Protein AF-A0A9X6MGG6-F1 (afdb_monomer)

Structure (mmCIF, N/CA/C/O backbone):
data_AF-A0A9X6MGG6-F1
#
_entry.id   AF-A0A9X6MGG6-F1
#
loop_
_atom_site.group_PDB
_atom_site.id
_atom_site.type_symbol
_atom_site.label_atom_id
_atom_site.label_alt_id
_atom_site.label_comp_id
_atom_site.label_asym_id
_atom_site.label_entity_id
_atom_site.label_seq_id
_atom_site.pdbx_PDB_ins_code
_atom_site.Cartn_x
_atom_site.Cartn_y
_atom_site.Cartn_z
_atom_site.occupancy
_atom_site.B_iso_or_equiv
_atom_site.auth_seq_id
_atom_site.auth_comp_id
_atom_site.auth_asym_id
_atom_site.auth_atom_id
_atom_site.pdbx_PDB_model_num
ATOM 1 N N . MET A 1 1 ? 15.568 7.474 -9.535 1.00 49.31 1 MET A N 1
ATOM 2 C CA . MET A 1 1 ? 15.154 6.281 -10.303 1.00 49.31 1 MET A CA 1
ATOM 3 C C . MET A 1 1 ? 13.940 5.569 -9.681 1.00 49.31 1 MET A C 1
ATOM 5 O O . MET A 1 1 ? 12.968 5.431 -10.399 1.00 49.31 1 MET A O 1
ATOM 9 N N . LEU A 1 2 ? 13.866 5.288 -8.364 1.00 49.56 2 LEU A N 1
ATOM 10 C CA . LEU A 1 2 ? 12.567 5.019 -7.679 1.00 49.56 2 LEU A CA 1
ATOM 11 C C . LEU A 1 2 ? 11.683 6.278 -7.535 1.00 49.56 2 LEU A C 1
ATOM 13 O O . LEU A 1 2 ? 10.460 6.211 -7.596 1.00 49.56 2 LEU A O 1
ATOM 17 N N . TYR A 1 3 ? 12.310 7.452 -7.411 1.00 46.62 3 TYR A N 1
ATOM 18 C CA . TYR A 1 3 ? 11.621 8.748 -7.338 1.00 46.62 3 TYR A CA 1
ATOM 19 C C . TYR A 1 3 ? 10.712 9.040 -8.548 1.00 46.62 3 TYR A C 1
ATOM 21 O O . TYR A 1 3 ? 9.703 9.717 -8.393 1.00 46.62 3 TYR A O 1
ATOM 29 N N . THR A 1 4 ? 11.035 8.519 -9.738 1.00 53.88 4 THR A N 1
ATOM 30 C CA . THR A 1 4 ? 10.242 8.721 -10.966 1.00 53.88 4 THR A CA 1
ATOM 31 C C . THR A 1 4 ? 8.971 7.864 -10.980 1.00 53.88 4 THR A C 1
ATOM 33 O O . THR A 1 4 ? 7.952 8.272 -11.527 1.00 53.88 4 THR A O 1
ATOM 36 N N . LEU A 1 5 ? 9.017 6.695 -10.332 1.00 58.50 5 LEU A N 1
ATOM 37 C CA . LEU A 1 5 ? 7.871 5.805 -10.136 1.00 58.50 5 LEU A CA 1
ATOM 38 C C . LEU A 1 5 ? 6.880 6.402 -9.139 1.00 58.50 5 LEU A C 1
ATOM 40 O O . LEU A 1 5 ? 5.688 6.515 -9.420 1.00 58.50 5 LEU A O 1
ATOM 44 N N . TYR A 1 6 ? 7.391 6.869 -8.003 1.00 57.44 6 TYR A N 1
ATOM 45 C CA . TYR A 1 6 ? 6.564 7.462 -6.959 1.00 57.44 6 TYR A CA 1
ATOM 46 C C . TYR A 1 6 ? 6.076 8.879 -7.283 1.00 57.44 6 TYR A C 1
ATOM 48 O O . TYR A 1 6 ? 5.046 9.292 -6.750 1.00 57.44 6 TYR A O 1
ATOM 56 N N . SER A 1 7 ? 6.740 9.619 -8.182 1.00 60.78 7 SER A N 1
ATOM 57 C CA . SER A 1 7 ? 6.311 10.969 -8.580 1.00 60.78 7 SER A CA 1
ATOM 58 C C . SER A 1 7 ? 5.043 10.980 -9.437 1.00 60.78 7 SER A C 1
ATOM 60 O O . SER A 1 7 ? 4.301 11.962 -9.394 1.00 60.78 7 SER A O 1
ATOM 62 N N . LYS A 1 8 ? 4.742 9.890 -10.160 1.00 66.94 8 LYS A N 1
ATOM 63 C CA . LYS A 1 8 ? 3.509 9.758 -10.959 1.00 66.94 8 LYS A CA 1
ATOM 64 C C . LYS A 1 8 ? 2.251 9.696 -10.088 1.00 66.94 8 LYS A C 1
ATOM 66 O O . LYS A 1 8 ? 1.209 10.192 -10.502 1.00 66.94 8 LYS A O 1
ATOM 71 N N . VAL A 1 9 ? 2.368 9.161 -8.870 1.00 71.12 9 VAL A N 1
ATOM 72 C CA . VAL A 1 9 ? 1.272 9.074 -7.879 1.00 71.12 9 VAL A CA 1
ATOM 73 C C . VAL A 1 9 ? 1.482 10.034 -6.693 1.00 71.12 9 VAL A C 1
ATOM 75 O O . VAL A 1 9 ? 0.602 10.202 -5.852 1.00 71.12 9 VAL A O 1
ATOM 78 N N . LYS A 1 10 ? 2.618 10.745 -6.668 1.00 80.44 10 LYS A N 1
ATOM 79 C CA . LYS A 1 10 ? 3.012 11.737 -5.653 1.00 80.44 10 LYS A CA 1
ATOM 80 C C . LYS A 1 10 ? 2.926 11.184 -4.224 1.00 80.44 10 LYS A C 1
ATOM 82 O O . LYS A 1 10 ? 2.233 11.750 -3.373 1.00 80.44 10 LYS A O 1
ATOM 87 N N . PHE A 1 11 ? 3.627 10.079 -3.965 1.00 83.69 11 PHE A N 1
ATOM 88 C CA . PHE A 1 11 ? 3.820 9.618 -2.588 1.00 8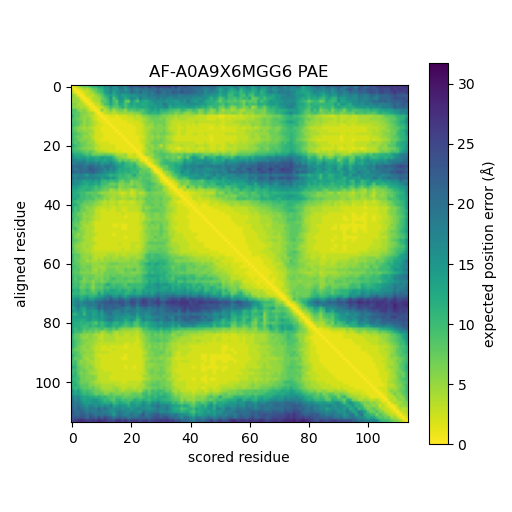3.69 11 PHE A CA 1
ATOM 89 C C . PHE A 1 11 ? 4.692 10.610 -1.807 1.00 83.69 11 PHE A C 1
ATOM 91 O O . PHE A 1 11 ? 5.724 11.062 -2.309 1.00 83.69 11 PHE A O 1
ATOM 98 N N . SER A 1 12 ? 4.285 10.950 -0.587 1.00 86.75 12 SER A N 1
ATOM 99 C CA . SER A 1 12 ? 5.108 11.716 0.347 1.00 86.75 12 SER A CA 1
ATOM 100 C C . SER A 1 12 ? 6.208 10.833 0.946 1.00 86.75 12 SER A C 1
ATOM 102 O O . SER A 1 12 ? 6.112 9.606 0.954 1.00 86.75 12 SER A O 1
ATOM 104 N N . ASN A 1 13 ? 7.255 11.448 1.501 1.00 82.38 13 ASN A N 1
ATOM 105 C CA . ASN A 1 13 ? 8.303 10.699 2.204 1.00 82.38 13 ASN A CA 1
ATOM 106 C C . ASN A 1 13 ? 7.748 9.898 3.392 1.00 82.38 13 ASN A C 1
ATOM 108 O O . ASN A 1 13 ? 8.241 8.812 3.680 1.00 82.38 13 ASN A O 1
ATOM 112 N N . GLU A 1 14 ? 6.716 10.418 4.060 1.00 85.69 14 GLU A N 1
ATOM 113 C CA . GLU A 1 14 ? 6.022 9.724 5.144 1.00 85.69 14 GLU A CA 1
ATOM 114 C C . GLU A 1 14 ? 5.284 8.484 4.624 1.00 85.69 14 GLU A C 1
ATOM 116 O O . GLU A 1 14 ? 5.455 7.397 5.168 1.00 85.69 14 GLU A O 1
ATOM 121 N N . GLU A 1 15 ? 4.542 8.615 3.521 1.00 88.38 15 GLU A N 1
ATOM 122 C CA . GLU A 1 15 ? 3.837 7.497 2.883 1.00 88.38 15 GLU A CA 1
ATOM 123 C C . GLU A 1 15 ? 4.811 6.399 2.433 1.00 88.38 15 GLU A C 1
ATOM 125 O O . GLU A 1 15 ? 4.575 5.219 2.686 1.00 88.38 15 GLU A O 1
ATOM 130 N N . LEU A 1 16 ? 5.947 6.778 1.838 1.00 85.94 16 LEU A N 1
ATOM 131 C CA . LEU A 1 16 ? 7.001 5.829 1.468 1.00 85.94 16 LEU A CA 1
ATOM 132 C C . LEU A 1 16 ? 7.616 5.145 2.690 1.00 85.94 16 LEU A C 1
ATOM 134 O O . LEU A 1 16 ? 7.904 3.951 2.643 1.00 85.94 16 LEU A O 1
ATOM 138 N N . ASN A 1 17 ? 7.793 5.875 3.793 1.00 84.00 17 ASN A N 1
ATOM 139 C CA . ASN A 1 17 ? 8.301 5.289 5.027 1.00 84.00 17 ASN A CA 1
ATOM 140 C C . ASN A 1 17 ? 7.309 4.273 5.614 1.00 84.00 17 ASN A C 1
ATOM 142 O O . ASN A 1 17 ? 7.731 3.206 6.055 1.00 84.00 17 ASN A O 1
ATOM 146 N N . ILE A 1 18 ? 6.001 4.551 5.563 1.00 87.31 18 ILE A N 1
ATOM 147 C CA . ILE A 1 18 ? 4.959 3.598 5.975 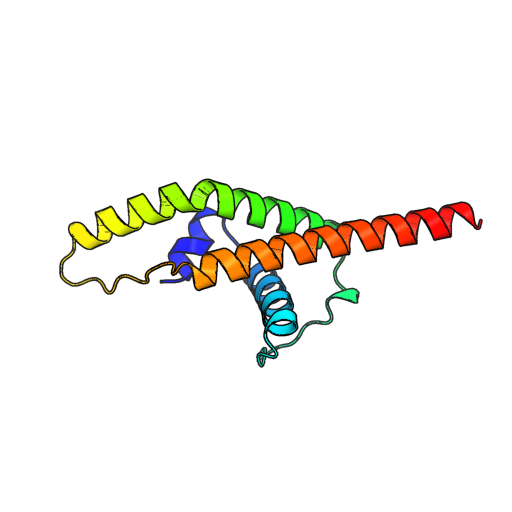1.00 87.31 18 ILE A CA 1
ATOM 148 C C . ILE A 1 18 ? 5.010 2.337 5.102 1.00 87.31 18 ILE A C 1
ATOM 150 O O . ILE A 1 18 ? 5.084 1.235 5.644 1.00 87.31 18 ILE A O 1
ATOM 154 N N . ILE A 1 19 ? 5.047 2.481 3.771 1.00 87.62 19 ILE A N 1
ATOM 155 C CA . ILE A 1 19 ? 5.136 1.343 2.837 1.00 87.62 19 ILE A CA 1
ATOM 156 C C . ILE A 1 19 ? 6.370 0.489 3.142 1.00 87.62 19 ILE A C 1
ATOM 158 O O . I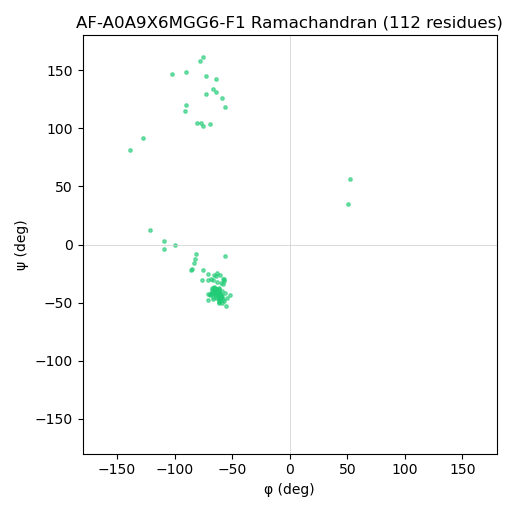LE A 1 19 ? 6.258 -0.727 3.279 1.00 87.62 19 ILE A O 1
ATOM 162 N N . HIS A 1 20 ? 7.540 1.111 3.303 1.00 83.94 20 HIS A N 1
ATOM 163 C CA . HIS A 1 20 ? 8.770 0.382 3.609 1.00 83.94 20 HIS A CA 1
ATOM 164 C C . HIS A 1 20 ? 8.719 -0.339 4.961 1.00 83.94 20 HIS A C 1
ATOM 166 O O . HIS A 1 20 ? 9.313 -1.406 5.090 1.00 83.94 20 HIS A O 1
ATOM 172 N N . ASN A 1 21 ? 8.008 0.200 5.954 1.00 84.62 21 ASN A N 1
ATOM 173 C CA . ASN A 1 21 ? 7.819 -0.468 7.241 1.00 84.62 21 ASN A CA 1
ATOM 174 C C . ASN A 1 21 ? 6.930 -1.710 7.129 1.00 84.62 21 ASN A C 1
ATOM 176 O O . ASN A 1 21 ? 7.282 -2.756 7.671 1.00 84.62 21 ASN A O 1
ATOM 180 N N . TYR A 1 22 ? 5.826 -1.631 6.381 1.00 85.56 22 TYR A N 1
ATOM 181 C CA . TYR A 1 22 ? 5.009 -2.811 6.084 1.00 85.56 22 TYR A CA 1
ATOM 182 C C . TYR A 1 22 ? 5.799 -3.861 5.298 1.00 85.56 22 TYR A C 1
ATOM 184 O O . TYR A 1 22 ? 5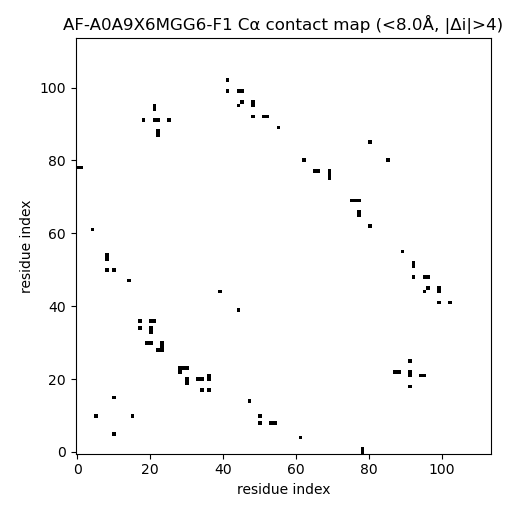.820 -5.030 5.684 1.00 85.56 22 TYR A O 1
ATOM 192 N N . MET A 1 23 ? 6.526 -3.433 4.260 1.00 81.44 23 MET A N 1
ATOM 193 C CA . MET A 1 23 ? 7.408 -4.315 3.497 1.00 81.44 23 MET A CA 1
ATOM 194 C C . MET A 1 23 ? 8.413 -4.997 4.420 1.00 81.44 23 MET A C 1
ATOM 196 O O . MET A 1 23 ? 8.478 -6.215 4.450 1.00 81.44 23 MET A O 1
ATOM 200 N N . ALA A 1 24 ? 9.156 -4.254 5.234 1.00 75.50 24 ALA A N 1
ATOM 201 C CA . ALA A 1 24 ? 10.168 -4.827 6.112 1.00 75.50 24 ALA A CA 1
ATOM 202 C C . ALA A 1 24 ? 9.613 -5.811 7.150 1.00 75.50 24 ALA A C 1
ATOM 204 O O . ALA A 1 24 ? 10.241 -6.848 7.375 1.00 75.50 24 ALA A O 1
ATOM 205 N N . ASN A 1 25 ? 8.425 -5.541 7.703 1.00 64.62 25 ASN A N 1
ATOM 206 C CA . ASN A 1 25 ? 7.716 -6.483 8.570 1.00 64.62 25 ASN A CA 1
ATOM 207 C C . ASN A 1 25 ? 7.388 -7.805 7.857 1.00 64.62 25 ASN A C 1
ATOM 209 O O . ASN A 1 25 ? 7.292 -8.835 8.516 1.00 64.62 25 ASN A O 1
ATOM 213 N N . SER A 1 26 ? 7.253 -7.800 6.526 1.00 58.75 26 SER A N 1
ATOM 214 C CA . SER A 1 26 ? 7.024 -9.015 5.733 1.00 58.75 26 SER A CA 1
ATOM 215 C C . SER A 1 26 ? 8.295 -9.779 5.330 1.00 58.75 26 SER A C 1
ATOM 217 O O . SER A 1 26 ? 8.207 -10.973 5.061 1.00 58.75 26 SER A O 1
ATOM 219 N N . ILE A 1 27 ? 9.469 -9.131 5.308 1.00 54.47 27 ILE A N 1
ATOM 220 C CA . ILE A 1 27 ? 10.737 -9.713 4.801 1.00 54.47 27 ILE A CA 1
ATOM 221 C C . ILE A 1 27 ? 11.875 -9.761 5.837 1.00 54.47 27 ILE A C 1
ATOM 223 O O . ILE A 1 27 ? 13.021 -10.006 5.469 1.00 54.47 27 ILE A O 1
ATOM 227 N N . HIS A 1 28 ? 11.598 -9.541 7.129 1.00 53.44 28 HIS A N 1
ATOM 228 C CA . HIS A 1 28 ? 12.623 -9.443 8.187 1.00 53.44 28 HIS A CA 1
ATOM 229 C C . HIS A 1 28 ? 13.764 -8.461 7.836 1.00 53.44 28 HIS A C 1
ATOM 231 O O . HIS A 1 28 ? 14.929 -8.684 8.165 1.00 53.44 28 HIS A O 1
ATOM 237 N N . SER A 1 29 ? 13.439 -7.370 7.138 1.00 49.12 29 SER A N 1
ATOM 238 C CA . SER A 1 29 ? 14.419 -6.378 6.678 1.00 49.12 29 SER A CA 1
ATOM 239 C C . SER A 1 29 ? 14.621 -5.269 7.715 1.00 49.12 29 SER A C 1
ATOM 241 O O . SER A 1 29 ? 13.699 -4.900 8.440 1.00 49.12 29 SER A O 1
ATOM 243 N N . THR A 1 30 ? 15.827 -4.703 7.798 1.00 55.06 30 THR A N 1
ATOM 244 C CA . THR A 1 30 ? 16.131 -3.596 8.716 1.00 55.06 30 THR A CA 1
ATOM 245 C C . THR A 1 30 ? 15.659 -2.262 8.132 1.00 55.06 30 THR A C 1
ATOM 247 O O . THR A 1 30 ? 16.298 -1.679 7.253 1.00 55.06 30 THR A O 1
ATOM 250 N N . VAL A 1 31 ? 14.551 -1.728 8.652 1.00 60.00 31 VAL A N 1
ATOM 251 C CA . VAL A 1 31 ? 14.157 -0.333 8.401 1.00 60.00 31 VAL A CA 1
ATOM 252 C C . VAL A 1 31 ? 15.090 0.583 9.187 1.00 60.00 31 VAL A C 1
ATOM 254 O O . VAL A 1 31 ? 15.256 0.411 10.390 1.00 60.00 31 VAL A O 1
ATOM 257 N N . ARG A 1 32 ? 15.678 1.596 8.539 1.00 53.03 32 ARG A N 1
ATOM 258 C CA . ARG A 1 32 ? 16.541 2.577 9.231 1.00 53.03 32 ARG A CA 1
ATOM 259 C C . ARG A 1 32 ? 15.796 3.415 10.281 1.00 53.03 32 ARG A C 1
ATOM 261 O O . ARG A 1 32 ? 16.420 3.863 11.232 1.00 53.03 32 ARG A O 1
ATOM 268 N N . HIS A 1 33 ? 14.489 3.614 10.106 1.00 62.88 33 HIS A N 1
ATOM 269 C CA . HIS A 1 33 ? 13.608 4.337 11.029 1.00 62.88 33 HIS A CA 1
ATOM 270 C C . HIS A 1 33 ? 12.268 3.596 11.148 1.00 62.88 33 HIS A C 1
ATOM 272 O O . HIS A 1 33 ? 11.317 3.933 10.431 1.00 62.88 33 HIS A O 1
ATOM 278 N N . PRO A 1 34 ? 12.200 2.544 11.980 1.00 68.31 34 PRO A N 1
ATOM 279 C CA . PRO A 1 34 ? 10.968 1.804 12.161 1.00 68.31 34 PRO A CA 1
ATOM 280 C C . PRO A 1 34 ? 9.903 2.711 12.786 1.00 68.31 34 PRO A C 1
ATOM 282 O O . PRO A 1 34 ? 10.171 3.403 13.768 1.00 68.31 34 PRO A O 1
ATOM 285 N N . ILE A 1 35 ? 8.704 2.729 12.209 1.00 73.81 35 ILE A N 1
ATOM 286 C CA . ILE A 1 35 ? 7.547 3.422 12.785 1.00 73.81 35 ILE A CA 1
ATOM 287 C C . ILE A 1 35 ? 6.623 2.395 13.433 1.00 7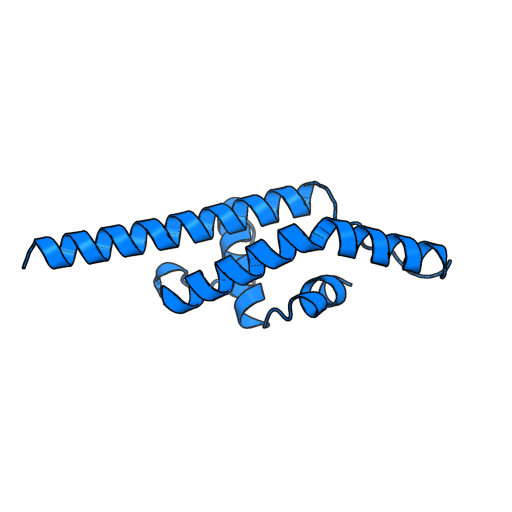3.81 35 ILE A C 1
ATOM 289 O O . ILE A 1 35 ? 6.478 1.276 12.938 1.00 73.81 35 ILE A O 1
ATOM 293 N N . ASN A 1 36 ? 5.958 2.776 14.522 1.00 79.31 36 ASN A N 1
ATOM 294 C CA . ASN A 1 36 ? 4.944 1.916 15.116 1.00 79.31 36 ASN A CA 1
ATOM 295 C C . ASN A 1 36 ? 3.665 1.965 14.263 1.00 79.31 36 ASN A C 1
ATOM 297 O O . ASN A 1 36 ? 2.886 2.917 14.357 1.00 79.31 36 ASN A O 1
ATOM 301 N N . LEU A 1 37 ? 3.441 0.935 13.443 1.00 81.56 37 LEU A N 1
ATOM 302 C CA . LEU A 1 37 ? 2.280 0.846 12.553 1.00 81.56 37 LEU A CA 1
ATOM 303 C C . LEU A 1 37 ? 0.940 0.939 13.300 1.00 81.56 37 LEU A C 1
ATOM 305 O O . LEU A 1 37 ? -0.007 1.513 12.765 1.00 81.56 37 LEU A O 1
ATOM 309 N N . GLU A 1 38 ? 0.858 0.469 14.547 1.00 80.00 38 GLU A N 1
ATOM 310 C CA . GLU A 1 38 ? -0.370 0.517 15.357 1.00 80.00 38 GLU A CA 1
ATOM 311 C C . GLU A 1 38 ? -0.793 1.954 15.695 1.00 80.00 38 GLU A C 1
ATOM 313 O O . GLU A 1 38 ? -1.978 2.233 15.862 1.00 80.00 38 GLU A O 1
ATOM 318 N N . THR A 1 39 ? 0.163 2.889 15.734 1.00 83.69 39 THR A N 1
ATOM 319 C CA . THR A 1 39 ? -0.096 4.304 16.061 1.00 83.69 39 THR A CA 1
ATOM 320 C C . THR A 1 39 ? -0.588 5.134 14.878 1.00 83.69 39 THR A C 1
ATOM 322 O O . THR A 1 39 ? -1.064 6.252 15.072 1.00 83.69 39 THR A O 1
ATOM 325 N N . LEU A 1 40 ? -0.502 4.605 13.653 1.00 87.81 40 LEU A N 1
ATOM 326 C CA . LEU A 1 40 ? -1.003 5.290 12.462 1.00 87.81 40 LEU A CA 1
ATOM 327 C C . LEU A 1 40 ? -2.517 5.469 12.552 1.00 87.81 40 LEU A C 1
ATOM 329 O O . LEU A 1 40 ? -3.224 4.572 13.005 1.00 87.81 40 LEU A O 1
ATOM 333 N N . SER A 1 41 ? -3.048 6.600 12.087 1.00 90.06 41 SER A N 1
ATOM 334 C CA . SER A 1 41 ? -4.502 6.761 12.040 1.00 90.06 41 SER A CA 1
ATOM 335 C C . SER A 1 41 ? -5.114 5.906 10.925 1.00 90.06 41 SER A C 1
ATOM 337 O O . SER A 1 41 ? -4.559 5.780 9.831 1.00 90.06 41 SER A O 1
ATOM 339 N N . THR A 1 42 ? -6.314 5.366 11.159 1.00 90.31 42 THR A N 1
ATOM 340 C CA . THR A 1 42 ? -7.044 4.594 10.137 1.00 90.31 42 THR A CA 1
ATOM 341 C C . THR A 1 42 ? -7.296 5.422 8.871 1.00 90.31 42 THR A C 1
ATOM 343 O O . THR A 1 42 ? -7.231 4.894 7.765 1.00 90.31 42 THR A O 1
ATOM 346 N N . ILE A 1 43 ? -7.517 6.737 9.003 1.00 90.56 43 ILE A N 1
ATOM 347 C CA . ILE A 1 43 ? -7.723 7.645 7.862 1.00 90.56 43 ILE A CA 1
ATOM 348 C C . ILE A 1 43 ? -6.461 7.743 6.994 1.00 90.56 43 ILE A C 1
ATOM 350 O O . ILE A 1 43 ? -6.562 7.673 5.767 1.00 90.56 43 ILE A O 1
ATOM 354 N N . GLN A 1 44 ? -5.279 7.862 7.610 1.00 91.44 44 GLN A N 1
ATOM 355 C CA . GLN A 1 44 ? -4.009 7.855 6.876 1.00 91.44 44 GLN A CA 1
ATOM 356 C C . GLN A 1 44 ? -3.825 6.544 6.106 1.00 91.44 44 GLN A C 1
ATOM 358 O O . GLN A 1 44 ? -3.477 6.581 4.927 1.00 91.44 44 GLN A O 1
ATOM 363 N N . LEU A 1 45 ? -4.128 5.400 6.730 1.00 92.56 45 LEU A N 1
ATOM 364 C CA . LEU A 1 45 ? -4.028 4.094 6.073 1.00 92.56 45 LEU A CA 1
ATOM 365 C C . LEU A 1 45 ? -4.996 3.962 4.891 1.00 92.56 45 LEU A C 1
ATOM 367 O O . LEU A 1 45 ? -4.589 3.497 3.833 1.00 92.56 45 LEU A O 1
ATOM 371 N N . ILE A 1 46 ? -6.240 4.435 5.019 1.00 93.69 46 ILE A N 1
ATOM 372 C CA . ILE A 1 46 ? -7.218 4.437 3.915 1.00 93.69 46 ILE A CA 1
ATOM 373 C C . ILE A 1 46 ? -6.737 5.304 2.746 1.00 93.69 46 ILE A C 1
ATOM 375 O O . ILE A 1 46 ? -6.879 4.924 1.584 1.00 93.69 46 ILE A O 1
ATOM 379 N N . SER A 1 47 ? -6.179 6.483 3.032 1.00 92.81 47 SER A N 1
ATOM 380 C CA . SER A 1 47 ? -5.624 7.354 1.991 1.00 92.81 47 SER A CA 1
ATOM 381 C C . SER A 1 47 ? -4.446 6.686 1.273 1.00 92.81 47 SER A C 1
ATOM 383 O O . SER A 1 47 ? -4.363 6.722 0.043 1.00 92.81 47 SER A O 1
ATOM 385 N N . LEU A 1 48 ? -3.560 6.041 2.036 1.00 94.19 48 LEU A N 1
ATOM 386 C CA . LEU A 1 48 ? -2.406 5.322 1.507 1.00 94.19 48 LEU A CA 1
ATOM 387 C C . LEU A 1 48 ? -2.825 4.125 0.644 1.00 94.19 48 LEU A C 1
ATOM 389 O O . LEU A 1 48 ? -2.328 3.983 -0.471 1.00 94.19 48 LEU A O 1
ATOM 393 N N . GLU A 1 49 ? -3.774 3.314 1.116 1.00 94.81 49 GLU A N 1
ATOM 394 C CA . GLU A 1 49 ? -4.317 2.152 0.399 1.00 94.81 49 GLU A CA 1
ATOM 395 C C . GLU A 1 49 ? -4.835 2.545 -0.989 1.00 94.81 49 GLU A C 1
ATOM 397 O O . GLU A 1 49 ? -4.456 1.932 -1.989 1.00 94.81 49 GLU A O 1
ATOM 402 N N . LYS A 1 50 ? -5.604 3.637 -1.080 1.00 93.12 50 LYS A N 1
ATOM 403 C CA . LYS A 1 50 ? -6.118 4.152 -2.358 1.00 93.12 50 LYS A CA 1
ATOM 404 C C . LYS A 1 50 ? -5.003 4.573 -3.310 1.00 93.12 50 LYS A C 1
ATOM 406 O O . LYS A 1 50 ? -5.071 4.275 -4.503 1.00 93.12 50 LYS A O 1
ATOM 411 N N . LYS A 1 51 ? -3.972 5.261 -2.806 1.00 92.25 51 LYS A N 1
ATOM 412 C CA . LYS A 1 51 ? -2.812 5.651 -3.623 1.00 92.25 51 LYS A CA 1
ATOM 413 C C . LYS A 1 51 ? -2.026 4.435 -4.105 1.00 92.25 51 LYS A C 1
ATOM 415 O O . LYS A 1 51 ? -1.623 4.395 -5.263 1.00 92.25 51 LYS A O 1
ATOM 420 N N . MET A 1 52 ? -1.825 3.441 -3.244 1.00 92.06 52 MET A N 1
ATOM 421 C CA . MET A 1 52 ? -1.154 2.193 -3.610 1.00 92.06 52 MET A CA 1
ATOM 422 C C . MET A 1 52 ? -1.927 1.426 -4.681 1.00 92.06 52 MET A C 1
ATOM 424 O O . MET A 1 52 ? -1.323 0.972 -5.651 1.00 92.06 52 MET A O 1
ATOM 428 N N . LYS A 1 53 ? -3.255 1.351 -4.562 1.00 92.38 53 LYS A N 1
ATOM 429 C CA . LYS A 1 53 ? -4.116 0.761 -5.589 1.00 92.38 53 LYS A CA 1
ATOM 430 C C . LYS A 1 53 ? -3.964 1.477 -6.934 1.00 92.38 53 LYS A C 1
ATOM 432 O O . LYS A 1 53 ? -3.694 0.830 -7.940 1.00 92.38 53 LYS A O 1
ATOM 437 N N . LEU A 1 54 ? -4.063 2.808 -6.940 1.00 90.44 54 LEU A N 1
ATOM 438 C CA . LEU A 1 54 ? -3.879 3.610 -8.153 1.00 90.44 54 LEU A CA 1
ATOM 439 C C . LEU A 1 54 ? -2.492 3.389 -8.775 1.00 90.44 54 LEU A C 1
ATOM 441 O O . LEU A 1 54 ? -2.355 3.302 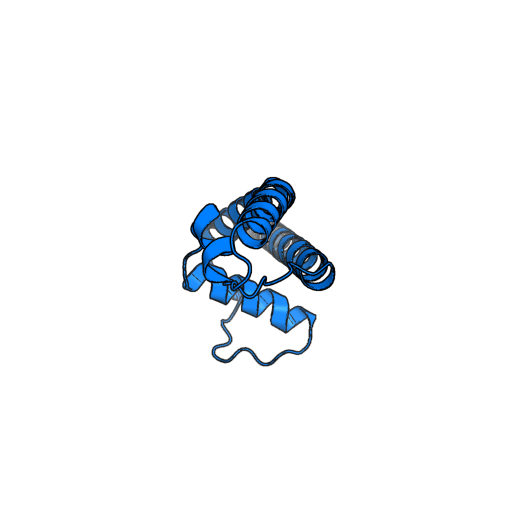-9.991 1.00 90.44 54 LEU A O 1
ATOM 445 N N . PHE A 1 55 ? -1.454 3.279 -7.949 1.00 88.94 55 PHE A N 1
ATOM 446 C CA . PHE A 1 55 ? -0.110 2.980 -8.427 1.00 88.94 55 PHE A CA 1
ATOM 447 C C . PHE A 1 55 ? -0.027 1.620 -9.129 1.00 88.94 55 PHE A C 1
ATOM 449 O O . PHE A 1 55 ? 0.527 1.554 -10.224 1.00 88.94 55 PHE A O 1
ATOM 456 N N . LEU A 1 56 ? -0.614 0.567 -8.551 1.00 88.69 56 LEU A N 1
ATOM 457 C CA . LEU A 1 56 ? -0.672 -0.763 -9.170 1.00 88.69 56 LEU A CA 1
ATOM 458 C C . LEU A 1 56 ? -1.433 -0.747 -10.505 1.00 88.69 56 LEU A C 1
ATOM 460 O O . LEU A 1 56 ? -0.991 -1.369 -11.467 1.00 88.69 56 LEU A O 1
ATOM 464 N N . GLU A 1 57 ? -2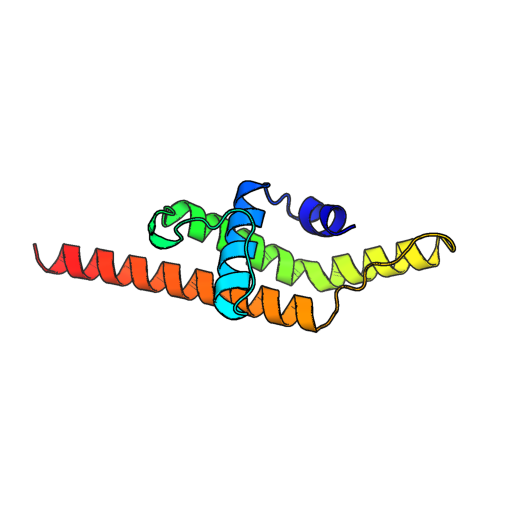.529 0.010 -10.595 1.00 89.31 57 GLU A N 1
ATOM 465 C CA . GLU A 1 57 ? -3.305 0.176 -11.834 1.00 89.31 57 GLU A CA 1
ATOM 466 C C . GLU A 1 57 ? -2.514 0.905 -12.932 1.00 89.31 57 GLU A C 1
ATOM 468 O O . GLU A 1 57 ? -2.608 0.563 -14.112 1.00 89.31 57 GLU A O 1
ATOM 473 N N . LEU A 1 58 ? -1.709 1.902 -12.558 1.00 86.62 58 LEU A N 1
ATOM 474 C CA . LEU A 1 58 ? -0.890 2.677 -13.493 1.00 86.62 58 LEU A CA 1
ATOM 475 C C . LEU A 1 58 ? 0.434 1.993 -13.850 1.00 86.62 58 LEU A C 1
ATOM 477 O O . LEU A 1 58 ? 1.064 2.374 -14.840 1.00 86.62 58 LEU A O 1
ATOM 481 N N . LEU A 1 59 ? 0.854 0.990 -13.078 1.00 83.81 59 LEU A N 1
ATOM 482 C CA . LEU A 1 59 ? 2.151 0.330 -13.201 1.00 83.81 59 LEU A CA 1
ATOM 483 C C . LEU A 1 59 ? 2.467 -0.169 -14.624 1.00 83.81 59 LEU A C 1
ATOM 485 O O . LEU A 1 59 ? 3.576 0.104 -15.091 1.00 83.81 59 LEU A O 1
ATOM 489 N N . PRO A 1 60 ? 1.535 -0.808 -15.370 1.00 82.06 60 PRO A N 1
ATOM 490 C CA . PRO A 1 60 ? 1.814 -1.258 -16.736 1.00 82.06 60 PRO A CA 1
ATOM 491 C C . PRO A 1 60 ? 2.127 -0.099 -17.693 1.00 82.06 60 PRO A C 1
ATOM 493 O O . PRO A 1 60 ? 3.021 -0.203 -18.536 1.00 82.06 60 PRO A O 1
ATOM 496 N N . ASN A 1 61 ? 1.421 1.027 -17.542 1.00 82.88 61 ASN A N 1
ATOM 497 C CA . ASN A 1 61 ? 1.644 2.224 -18.352 1.00 82.88 61 ASN A CA 1
ATOM 498 C C . ASN A 1 61 ? 2.966 2.898 -17.979 1.00 82.88 61 ASN A C 1
ATOM 500 O O . ASN A 1 61 ? 3.739 3.247 -18.866 1.00 82.88 61 ASN A O 1
ATOM 504 N N . ILE A 1 62 ? 3.267 3.003 -16.680 1.00 76.81 62 ILE A N 1
ATOM 505 C CA . ILE A 1 62 ? 4.543 3.542 -16.193 1.00 76.81 62 ILE A CA 1
ATOM 506 C C . ILE A 1 62 ? 5.711 2.706 -16.730 1.00 76.81 62 ILE A C 1
ATOM 508 O O . ILE A 1 62 ? 6.681 3.263 -17.237 1.00 76.81 62 ILE A O 1
ATOM 512 N N . TYR A 1 63 ? 5.603 1.375 -16.690 1.00 76.00 63 TYR A N 1
ATOM 513 C CA . TYR A 1 63 ? 6.628 0.482 -17.225 1.00 76.00 63 TYR A CA 1
ATOM 514 C C . TYR A 1 63 ? 6.830 0.677 -18.733 1.00 76.00 63 TYR A C 1
ATOM 516 O O . TYR A 1 63 ? 7.965 0.778 -19.205 1.00 76.00 63 TYR A O 1
ATOM 524 N N . LYS A 1 64 ? 5.735 0.781 -19.498 1.00 77.75 64 LYS A N 1
ATOM 525 C CA . LYS A 1 64 ? 5.779 1.038 -20.944 1.00 77.75 64 LYS A CA 1
ATOM 526 C C . LYS A 1 64 ? 6.450 2.377 -21.263 1.00 77.75 64 LYS A C 1
ATOM 528 O O . LYS A 1 64 ? 7.311 2.422 -22.141 1.00 77.75 64 LYS A O 1
ATOM 533 N N . ASP A 1 65 ? 6.089 3.438 -20.547 1.00 77.50 65 ASP A N 1
ATOM 534 C CA . ASP A 1 65 ? 6.674 4.770 -20.713 1.00 77.50 65 ASP A CA 1
ATOM 535 C C . ASP A 1 65 ? 8.176 4.752 -20.413 1.00 77.50 65 ASP A C 1
ATOM 537 O O . ASP A 1 65 ? 8.979 5.188 -21.239 1.00 77.50 65 ASP A O 1
ATOM 541 N N . MET A 1 66 ? 8.576 4.154 -19.286 1.00 74.19 66 MET A N 1
ATOM 542 C CA . MET A 1 66 ? 9.984 4.058 -18.896 1.00 74.19 66 MET A CA 1
ATOM 543 C C . MET A 1 66 ? 10.802 3.223 -19.892 1.00 74.19 66 MET A C 1
ATOM 545 O O . MET A 1 66 ? 11.932 3.587 -20.220 1.00 74.19 66 MET A O 1
ATOM 549 N N . LYS A 1 67 ? 10.247 2.118 -20.410 1.00 73.88 67 LYS A N 1
ATOM 550 C CA . LYS A 1 67 ? 10.904 1.289 -21.435 1.00 73.88 67 LYS A CA 1
ATOM 551 C C . LYS A 1 67 ? 11.136 2.079 -22.726 1.00 73.88 67 LYS A C 1
ATOM 553 O O . LYS A 1 67 ? 12.207 1.982 -23.324 1.00 73.88 67 LYS A O 1
ATOM 558 N N . ASN A 1 68 ? 10.155 2.880 -23.138 1.00 75.44 68 ASN A N 1
ATOM 559 C CA . ASN A 1 68 ? 10.260 3.735 -24.320 1.00 75.44 68 ASN A CA 1
ATOM 560 C C . ASN A 1 68 ? 11.290 4.860 -24.135 1.00 75.44 68 ASN A C 1
ATOM 562 O O . ASN A 1 68 ? 11.996 5.198 -25.082 1.00 75.44 68 ASN A O 1
ATOM 566 N N . GLU A 1 69 ? 11.388 5.444 -22.939 1.00 73.12 69 GLU A N 1
ATOM 567 C CA . GLU A 1 69 ? 12.401 6.456 -22.617 1.00 73.12 69 GLU A CA 1
ATOM 568 C C . GLU A 1 69 ? 13.821 5.875 -22.613 1.00 73.12 69 GLU A C 1
ATOM 570 O O . GLU A 1 69 ? 14.733 6.490 -23.166 1.00 73.12 69 GLU A O 1
ATOM 575 N N . ALA A 1 70 ? 14.009 4.675 -22.056 1.00 70.06 70 ALA A N 1
ATOM 576 C CA . ALA A 1 70 ? 15.296 3.979 -22.078 1.00 70.06 70 ALA A CA 1
ATOM 577 C C . ALA A 1 70 ? 15.734 3.626 -23.506 1.00 70.06 70 ALA A C 1
ATOM 579 O O . ALA A 1 70 ? 16.884 3.850 -23.869 1.00 70.06 70 ALA A O 1
ATOM 580 N N . ALA A 1 71 ? 14.805 3.163 -24.348 1.00 68.88 71 ALA A N 1
ATOM 581 C CA . ALA A 1 71 ? 15.084 2.875 -25.755 1.00 68.88 71 ALA A CA 1
ATOM 582 C C . ALA A 1 71 ? 15.497 4.120 -26.566 1.00 68.88 71 ALA A C 1
ATOM 584 O O . ALA A 1 71 ? 16.177 3.994 -27.580 1.00 68.88 71 ALA A O 1
ATOM 585 N N . LYS A 1 72 ? 15.093 5.324 -26.136 1.00 73.06 72 LYS A N 1
ATOM 586 C CA . LYS A 1 72 ? 15.469 6.593 -26.782 1.00 73.06 72 LYS A CA 1
ATOM 587 C C . LYS A 1 72 ? 16.822 7.136 -26.313 1.00 73.06 72 LYS A C 1
ATOM 589 O O . LYS A 1 72 ? 17.416 7.933 -27.029 1.00 73.06 72 LYS A O 1
ATOM 594 N N . ASN A 1 73 ? 17.309 6.714 -25.145 1.00 63.88 73 ASN A N 1
ATOM 595 C CA . ASN A 1 73 ? 18.524 7.231 -24.518 1.00 63.88 73 ASN A CA 1
ATOM 596 C C . ASN A 1 73 ? 19.476 6.080 -24.148 1.00 63.88 73 ASN A C 1
ATOM 598 O O . ASN A 1 73 ? 19.433 5.571 -23.030 1.00 63.88 73 ASN A O 1
ATOM 602 N N . ASN A 1 74 ? 20.391 5.732 -25.063 1.00 58.34 74 ASN A N 1
ATOM 603 C CA . ASN A 1 74 ? 21.368 4.628 -24.937 1.00 58.34 74 ASN A CA 1
ATOM 604 C C . ASN A 1 74 ? 22.293 4.681 -23.697 1.00 58.34 74 ASN A C 1
ATOM 606 O O . ASN A 1 74 ? 22.994 3.709 -23.433 1.00 58.34 74 ASN A O 1
ATOM 610 N N . ASN A 1 75 ? 22.302 5.783 -22.937 1.00 57.25 75 ASN A N 1
ATOM 611 C CA . ASN A 1 75 ? 23.146 5.983 -21.751 1.00 57.25 75 ASN A CA 1
ATOM 612 C C . ASN A 1 75 ? 22.380 5.973 -20.416 1.00 57.25 75 ASN A C 1
ATOM 614 O O . ASN A 1 75 ? 22.991 6.199 -19.372 1.00 57.25 75 ASN A O 1
ATOM 618 N N . ASN A 1 76 ? 21.064 5.737 -20.409 1.00 55.50 76 ASN A N 1
ATOM 619 C CA . ASN A 1 76 ? 20.306 5.725 -19.158 1.00 55.50 76 ASN A CA 1
ATOM 620 C C . ASN A 1 76 ? 20.257 4.324 -18.544 1.00 55.50 76 ASN A C 1
ATOM 622 O O . ASN A 1 76 ? 19.695 3.394 -19.119 1.00 55.50 76 ASN A O 1
ATOM 626 N N . THR A 1 77 ? 20.775 4.198 -17.319 1.00 54.19 77 THR A N 1
ATOM 627 C CA . THR A 1 77 ? 20.522 3.043 -16.454 1.00 54.19 77 THR A CA 1
ATOM 628 C C . THR A 1 77 ? 19.011 2.884 -16.281 1.00 54.19 77 THR A C 1
ATOM 630 O O . THR A 1 77 ? 18.337 3.782 -15.773 1.00 54.19 77 THR A O 1
ATOM 633 N N . PHE A 1 78 ? 18.470 1.754 -16.724 1.00 54.69 78 PHE A N 1
ATOM 634 C CA . PHE A 1 78 ? 17.062 1.420 -16.553 1.00 54.69 78 PHE A CA 1
ATOM 635 C C . PHE A 1 78 ? 16.894 0.643 -15.247 1.00 54.69 78 PHE A C 1
ATOM 637 O O . PHE A 1 78 ? 17.406 -0.467 -15.112 1.00 54.69 78 PHE A O 1
ATOM 644 N N . VAL A 1 79 ? 16.179 1.213 -14.275 1.00 56.47 79 VAL A N 1
ATOM 645 C CA . VAL A 1 79 ? 15.678 0.423 -13.143 1.00 56.47 79 VAL A CA 1
ATOM 646 C C . VAL A 1 79 ? 14.471 -0.353 -13.644 1.00 56.47 79 VAL A C 1
ATOM 648 O O . VAL A 1 79 ? 13.403 0.217 -13.859 1.00 56.47 79 VAL A O 1
ATOM 651 N N . MET A 1 80 ? 14.678 -1.652 -13.861 1.00 58.06 80 MET A N 1
ATOM 652 C CA . MET A 1 80 ? 13.588 -2.607 -14.015 1.00 58.06 80 MET A CA 1
ATOM 653 C C . MET A 1 80 ? 12.755 -2.561 -12.737 1.00 58.06 80 MET A C 1
ATOM 655 O O . MET A 1 80 ? 13.281 -2.736 -11.639 1.00 58.06 80 MET A O 1
ATOM 659 N N . ILE A 1 81 ? 11.456 -2.334 -12.886 1.00 66.31 81 ILE A N 1
ATOM 660 C CA . ILE A 1 81 ? 10.501 -2.848 -11.912 1.00 66.31 81 ILE A CA 1
ATOM 661 C C . ILE A 1 81 ? 10.541 -4.357 -12.123 1.00 66.31 81 ILE A C 1
ATOM 663 O O . ILE A 1 81 ? 10.073 -4.828 -13.159 1.00 66.31 81 ILE A O 1
ATOM 667 N N . ASP A 1 82 ? 11.209 -5.086 -11.236 1.00 67.50 82 ASP A N 1
ATOM 668 C CA . ASP A 1 82 ? 11.221 -6.540 -11.308 1.00 67.50 82 ASP A CA 1
ATOM 669 C C . ASP A 1 82 ? 9.910 -7.110 -10.748 1.00 67.50 82 ASP A C 1
ATOM 671 O O . ASP A 1 82 ? 9.185 -6.455 -9.990 1.00 67.50 82 ASP A O 1
ATOM 675 N N . ASP A 1 83 ? 9.584 -8.339 -11.142 1.00 71.94 83 ASP A N 1
ATOM 676 C CA . ASP A 1 83 ? 8.374 -9.018 -10.667 1.00 71.94 83 ASP A CA 1
ATOM 677 C C . ASP A 1 83 ? 8.371 -9.134 -9.133 1.00 71.94 83 ASP A C 1
ATOM 679 O O . ASP A 1 83 ? 7.316 -9.059 -8.503 1.00 71.94 83 ASP A O 1
ATOM 683 N N . CYS A 1 84 ? 9.555 -9.224 -8.518 1.00 74.12 84 CYS A N 1
ATOM 684 C CA . CYS A 1 84 ? 9.732 -9.230 -7.068 1.00 74.12 84 CYS A CA 1
ATOM 685 C C . CYS A 1 84 ? 9.184 -7.956 -6.412 1.00 74.12 84 CYS A C 1
ATOM 687 O O . CYS A 1 84 ? 8.465 -8.046 -5.416 1.00 74.12 84 CYS A O 1
ATOM 689 N N . PHE A 1 85 ? 9.464 -6.776 -6.970 1.00 79.12 85 PHE A N 1
ATOM 690 C CA . PHE A 1 85 ? 8.911 -5.514 -6.493 1.00 79.12 85 PHE A CA 1
ATOM 691 C C . PHE A 1 85 ? 7.390 -5.496 -6.627 1.00 79.12 85 PHE A C 1
ATOM 693 O O . PHE A 1 85 ? 6.707 -5.110 -5.680 1.00 79.12 85 PHE A O 1
ATOM 700 N N . VAL A 1 86 ? 6.844 -5.924 -7.771 1.00 82.25 86 VAL A N 1
ATOM 701 C CA . VAL A 1 86 ? 5.387 -5.927 -7.994 1.00 82.25 86 VAL A CA 1
ATOM 702 C C . VAL A 1 86 ? 4.690 -6.834 -6.987 1.00 82.25 86 VAL A C 1
ATOM 704 O O . VAL A 1 86 ? 3.698 -6.430 -6.376 1.00 82.25 86 VAL A O 1
ATOM 707 N N . VAL A 1 87 ? 5.234 -8.031 -6.766 1.00 84.88 87 VAL A N 1
ATOM 708 C CA . VAL A 1 87 ? 4.726 -8.992 -5.783 1.00 84.88 87 VAL A CA 1
ATOM 709 C C . VAL A 1 87 ? 4.801 -8.408 -4.373 1.00 84.88 87 VAL A C 1
ATOM 711 O O . VAL A 1 87 ? 3.786 -8.379 -3.678 1.00 84.88 87 VAL A O 1
ATOM 714 N N . ALA A 1 88 ? 5.955 -7.877 -3.961 1.00 83.31 88 ALA A N 1
ATOM 715 C CA . ALA A 1 88 ? 6.136 -7.297 -2.630 1.00 83.31 88 ALA A CA 1
ATOM 716 C C . ALA A 1 88 ? 5.219 -6.087 -2.389 1.00 83.31 88 ALA A C 1
ATOM 718 O O . ALA A 1 88 ? 4.626 -5.949 -1.316 1.00 83.31 88 ALA A O 1
ATOM 719 N N . PHE A 1 89 ? 5.056 -5.218 -3.388 1.00 87.94 89 PHE A N 1
ATOM 720 C CA . PHE A 1 89 ? 4.184 -4.049 -3.299 1.00 87.94 89 PHE A CA 1
ATOM 721 C C . PHE A 1 89 ? 2.707 -4.446 -3.232 1.00 87.94 89 PHE A C 1
ATOM 723 O O . PHE A 1 89 ? 1.965 -3.909 -2.411 1.00 87.94 89 PHE A O 1
ATOM 730 N N . THR A 1 90 ? 2.288 -5.420 -4.045 1.00 90.06 90 THR A N 1
ATOM 731 C CA . THR A 1 90 ? 0.920 -5.961 -4.023 1.00 90.06 90 THR A CA 1
ATOM 732 C C . THR A 1 90 ? 0.613 -6.615 -2.679 1.00 90.06 90 THR A C 1
ATOM 734 O O . THR A 1 90 ? -0.439 -6.368 -2.092 1.00 90.06 90 THR A O 1
ATOM 737 N N . TYR A 1 91 ? 1.555 -7.392 -2.142 1.00 90.38 91 TYR A N 1
ATOM 738 C CA . TYR A 1 91 ? 1.420 -7.988 -0.818 1.00 90.38 91 TYR A CA 1
ATOM 739 C C . TYR A 1 91 ? 1.308 -6.918 0.278 1.00 90.38 91 TYR A C 1
ATOM 741 O O . TYR A 1 91 ? 0.425 -6.987 1.128 1.00 90.38 91 TYR A O 1
ATOM 749 N N . THR A 1 92 ? 2.131 -5.871 0.208 1.00 90.88 92 THR A N 1
ATOM 750 C CA . THR A 1 92 ? 2.080 -4.743 1.154 1.00 90.88 92 THR A CA 1
ATOM 751 C C . THR A 1 92 ? 0.737 -4.009 1.103 1.00 90.88 92 THR A C 1
ATOM 753 O O . THR A 1 92 ? 0.172 -3.670 2.143 1.00 90.88 92 THR A O 1
ATOM 756 N N . HIS A 1 93 ? 0.190 -3.791 -0.097 1.00 94.19 93 HIS A N 1
ATOM 757 C CA . HIS A 1 93 ? -1.142 -3.205 -0.279 1.00 94.19 93 HIS A CA 1
ATOM 758 C C . HIS A 1 93 ? -2.226 -4.055 0.398 1.00 94.19 93 HIS A C 1
ATOM 760 O O . HIS A 1 93 ? -3.065 -3.517 1.124 1.00 94.19 93 HIS A O 1
ATOM 766 N N . GLN A 1 94 ? -2.159 -5.378 0.239 1.00 93.50 94 GLN A N 1
ATOM 767 C CA . GLN A 1 94 ? -3.081 -6.312 0.881 1.00 93.50 94 GLN A CA 1
ATOM 768 C C . GLN A 1 94 ? -2.959 -6.292 2.415 1.00 93.50 94 GLN A C 1
ATOM 770 O O . GLN A 1 94 ? -3.979 -6.243 3.100 1.00 93.50 94 GLN A O 1
ATOM 775 N N . GLN A 1 95 ? -1.743 -6.236 2.967 1.00 91.81 95 GLN A N 1
ATOM 776 C CA . GLN A 1 95 ? -1.537 -6.128 4.417 1.00 91.81 95 GLN A CA 1
ATOM 777 C C . GLN A 1 95 ? -2.145 -4.848 5.004 1.00 91.81 95 GLN A C 1
ATOM 779 O O . GLN A 1 95 ? -2.805 -4.895 6.041 1.00 91.81 95 GLN A O 1
ATOM 784 N N . ILE A 1 96 ? -1.962 -3.705 4.335 1.00 92.50 96 ILE A N 1
ATOM 785 C CA . ILE A 1 96 ? -2.558 -2.432 4.769 1.00 92.50 96 ILE A CA 1
ATOM 786 C C . ILE A 1 96 ? -4.087 -2.517 4.733 1.00 92.50 96 ILE A C 1
ATOM 788 O O . ILE A 1 96 ? -4.758 -2.056 5.657 1.00 92.50 96 ILE A O 1
ATOM 792 N N . LYS A 1 97 ? -4.654 -3.134 3.692 1.00 93.44 97 LYS A N 1
ATOM 793 C CA . LYS A 1 97 ? -6.101 -3.346 3.575 1.00 93.44 97 LYS A CA 1
ATOM 794 C C . LYS A 1 97 ? -6.653 -4.205 4.717 1.00 93.44 97 LYS A C 1
ATOM 796 O O . LYS A 1 97 ? -7.687 -3.858 5.287 1.00 93.44 97 LYS A O 1
ATOM 801 N N . GLU A 1 98 ? -5.970 -5.289 5.067 1.00 92.31 98 GLU A N 1
ATOM 802 C CA . GLU A 1 98 ? -6.344 -6.150 6.195 1.00 92.31 98 GLU A CA 1
ATOM 803 C C . GLU A 1 98 ? -6.243 -5.417 7.537 1.00 92.31 98 GLU A C 1
ATOM 805 O O . GLU A 1 98 ? -7.120 -5.565 8.387 1.00 92.31 98 GLU A O 1
ATOM 810 N N . ASP A 1 99 ? -5.215 -4.588 7.730 1.00 90.94 99 ASP A N 1
ATOM 811 C CA . ASP A 1 99 ? -5.062 -3.798 8.955 1.00 90.94 99 ASP A CA 1
ATOM 812 C C . ASP A 1 99 ? -6.192 -2.767 9.117 1.00 90.94 99 ASP A C 1
ATOM 814 O O . ASP A 1 99 ? -6.777 -2.622 10.193 1.00 90.94 99 ASP A O 1
ATOM 818 N N . ILE A 1 100 ? -6.588 -2.106 8.026 1.00 92.75 100 ILE A N 1
ATOM 819 C CA . ILE A 1 100 ? -7.757 -1.215 8.010 1.00 92.75 100 ILE A CA 1
ATOM 820 C C . ILE A 1 100 ? -9.025 -1.974 8.432 1.00 92.75 100 ILE A C 1
ATOM 822 O O . ILE A 1 100 ? -9.780 -1.477 9.269 1.00 92.75 100 ILE A O 1
ATOM 826 N N . GLN A 1 101 ? -9.258 -3.173 7.884 1.00 92.56 101 GLN A N 1
ATOM 827 C CA . GLN A 1 101 ? -10.424 -3.998 8.225 1.00 92.56 101 GLN A CA 1
ATOM 828 C C . GLN A 1 101 ? -10.440 -4.375 9.710 1.00 92.56 101 GLN A C 1
ATOM 830 O O . GLN A 1 101 ? -11.435 -4.120 10.390 1.00 92.56 101 G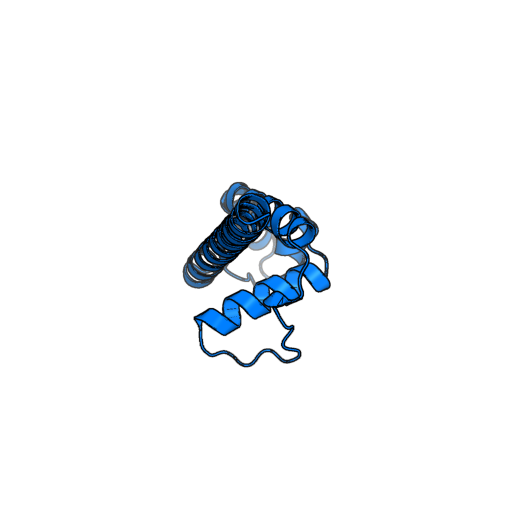LN A O 1
ATOM 835 N N . LYS A 1 102 ? -9.314 -4.862 10.246 1.00 91.12 102 LYS A N 1
ATOM 836 C CA . LYS A 1 102 ? -9.171 -5.190 11.675 1.00 91.12 102 LYS A CA 1
ATOM 837 C C . LYS A 1 102 ? -9.478 -3.994 12.573 1.00 91.12 102 LYS A C 1
ATOM 839 O O . LYS A 1 102 ? -10.169 -4.130 13.581 1.00 91.12 102 LYS A O 1
ATOM 844 N N . ARG A 1 103 ? -9.011 -2.796 12.211 1.00 91.38 103 ARG A N 1
ATOM 845 C CA . ARG A 1 103 ? -9.288 -1.567 12.977 1.00 91.38 103 ARG A CA 1
ATOM 846 C C . ARG A 1 103 ? -10.772 -1.205 12.978 1.00 91.38 103 ARG A C 1
ATOM 848 O O . ARG A 1 103 ? -11.282 -0.755 14.008 1.00 91.38 103 ARG A O 1
ATOM 855 N N . PHE A 1 104 ? -11.473 -1.409 11.863 1.00 88.31 104 PHE A N 1
ATOM 856 C CA . PHE A 1 104 ? -12.922 -1.206 11.802 1.00 88.31 104 PHE A CA 1
ATOM 857 C C . PHE A 1 104 ? -13.676 -2.212 12.672 1.00 88.31 104 PHE A C 1
ATOM 859 O O . PHE A 1 104 ? -14.531 -1.800 13.454 1.00 88.31 104 PHE A O 1
ATOM 866 N N . GLU A 1 105 ? -13.320 -3.496 12.606 1.00 87.69 105 GLU A N 1
ATOM 867 C CA . GLU A 1 105 ? -13.920 -4.548 13.437 1.00 87.69 105 GLU A CA 1
ATOM 868 C C . GLU A 1 105 ? -13.725 -4.273 14.933 1.00 87.69 105 GLU A C 1
ATOM 870 O O . GLU A 1 105 ? -14.678 -4.322 15.708 1.00 87.69 105 GLU A O 1
ATOM 875 N N . LEU A 1 106 ? -12.513 -3.892 15.348 1.00 82.81 106 LEU A N 1
ATOM 876 C CA . LEU A 1 106 ? -12.215 -3.522 16.736 1.00 82.81 106 LEU A CA 1
ATOM 877 C C . LEU A 1 106 ? -13.022 -2.305 17.207 1.00 82.81 106 LEU A C 1
ATOM 879 O O . LEU A 1 106 ? -13.467 -2.265 18.354 1.00 82.81 106 LEU A O 1
ATOM 883 N N . THR A 1 107 ? -13.221 -1.316 16.334 1.00 79.31 107 THR A N 1
ATOM 884 C CA . THR A 1 107 ? -14.019 -0.122 16.652 1.00 79.31 107 THR A CA 1
ATOM 885 C C . THR A 1 107 ? -15.502 -0.475 16.782 1.00 79.31 107 THR A C 1
ATOM 887 O O . THR A 1 107 ? -16.154 -0.041 17.731 1.00 79.31 107 THR A O 1
ATOM 890 N N . HIS A 1 108 ? -16.029 -1.313 15.886 1.00 71.31 108 HIS A N 1
ATOM 891 C CA . HIS A 1 108 ? -17.421 -1.757 15.925 1.00 71.31 108 HIS A CA 1
ATOM 892 C C . HIS A 1 108 ? -17.704 -2.654 17.140 1.00 71.31 108 HIS A C 1
ATOM 894 O O . HIS A 1 108 ? -18.736 -2.499 17.790 1.00 71.31 108 HIS A O 1
ATOM 900 N N . ASN A 1 109 ? -16.787 -3.559 17.488 1.00 70.69 109 ASN A N 1
ATOM 901 C CA . ASN A 1 109 ? -16.935 -4.430 18.654 1.00 70.69 109 ASN A CA 1
ATOM 902 C C . ASN A 1 109 ? -16.918 -3.639 19.968 1.00 70.69 109 ASN A C 1
ATOM 904 O O . ASN A 1 109 ? -17.681 -3.955 20.873 1.00 70.69 109 ASN A O 1
ATOM 908 N N . LYS A 1 110 ? -16.107 -2.575 20.061 1.00 66.38 110 LYS A N 1
ATOM 909 C CA . LYS A 1 110 ? -16.129 -1.662 21.215 1.00 66.38 110 LYS A CA 1
ATOM 910 C C . LYS A 1 110 ? -17.427 -0.861 21.298 1.00 66.38 110 LYS A C 1
ATOM 912 O O . LYS A 1 110 ? -17.946 -0.680 22.389 1.00 66.38 110 LYS A O 1
ATOM 917 N N . ALA A 1 111 ? -17.963 -0.408 20.164 1.00 60.56 111 ALA A N 1
ATOM 918 C CA . ALA A 1 111 ? -19.235 0.314 20.129 1.00 60.56 111 ALA A CA 1
ATOM 919 C C . ALA A 1 111 ? -20.442 -0.575 20.484 1.00 60.56 111 ALA A C 1
ATOM 921 O O . ALA A 1 111 ? -21.413 -0.074 21.029 1.00 60.56 111 ALA A O 1
ATOM 922 N N . ALA A 1 112 ? -20.377 -1.880 20.200 1.00 56.47 112 ALA A N 1
ATOM 923 C CA . ALA A 1 112 ? -21.429 -2.847 20.525 1.00 56.47 112 ALA A CA 1
ATOM 924 C C . ALA A 1 112 ? -21.401 -3.350 21.985 1.00 56.47 112 ALA A C 1
ATOM 926 O O . ALA A 1 112 ? -22.303 -4.077 22.394 1.00 56.47 112 ALA A O 1
ATOM 927 N N . GLN A 1 113 ? -20.360 -3.010 22.752 1.00 54.75 113 GLN A N 1
ATOM 928 C CA . GLN A 1 113 ? -20.199 -3.373 24.168 1.00 54.75 113 GLN A CA 1
ATOM 929 C C . GLN A 1 113 ? -20.581 -2.236 25.136 1.00 54.75 113 GLN A C 1
ATOM 931 O O . GLN A 1 113 ? -20.484 -2.428 26.349 1.00 54.75 113 GLN A O 1
ATOM 936 N N . CYS A 1 114 ? -21.000 -1.081 24.611 1.00 47.28 114 CYS A N 1
ATOM 937 C CA . CYS A 1 114 ? -21.507 0.071 25.362 1.00 47.28 114 CYS A CA 1
ATOM 938 C C . CYS A 1 114 ? -23.031 0.158 25.239 1.00 47.28 114 CYS A C 1
ATOM 940 O O . CYS A 1 114 ? -23.662 0.578 26.232 1.00 47.28 114 CYS A O 1
#

pLDDT: mean 76.86, std 14.08, range [46.62, 94.81]

Foldseek 3Di:
DVCLLCVVLVDDPVLVLLLVLLLCVVVVDDDPDHDDNVPDDLVVLVVSLVSLVVSLVCVVVSQVVLVVVCVVPVPDDRDDPDVVVSVSSVVSSVVSVVVSVVVVVVVVVVVVVD

Secondary structure (DSSP, 8-state):
-HHHHHHTTT--HHHHHHHHHHHHHHHT---SS---GGGS-HHHHHHHHHHHHHHHHHHHHHHHHHHHHHHH-TT-------HHHHHHHHHHHHHHHHHHHHHHHHHHHHHTT-

Solvent-accessible surface area (backbone atoms only — not comparable to full-atom values): 6834 Å² total; per-residue (Å²): 118,69,62,64,64,39,56,79,72,59,65,49,75,67,56,51,50,52,53,51,44,52,41,22,74,74,66,83,47,88,60,96,76,76,70,70,71,85,76,55,54,67,67,59,52,55,54,49,46,54,52,50,52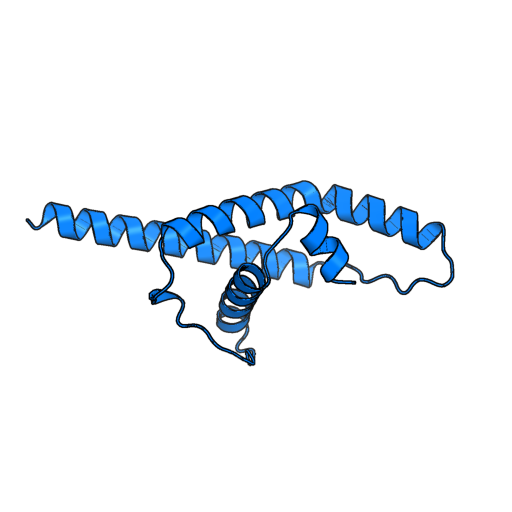,52,44,63,71,44,42,68,58,52,51,51,52,51,52,54,51,38,75,73,35,95,85,56,87,74,81,72,85,46,70,66,55,54,52,50,52,52,50,38,45,50,53,53,53,52,51,50,50,52,53,49,51,56,52,52,54,56,64,73,74,110

Sequence (114 aa):
MLYTLYSKVKFSNEELNIIHNYMANSIHSTVRHPINLETLSTIQLISLEKKMKLFLELLPNIYKDMKNEAAKNNNNTFVMIDDCFVVAFTYTHQQIKEDIQKRFELTHNKAAQC

Radius of gyration: 16.88 Å; Cα contacts (8 Å, |Δi|>4): 50; chains: 1; bounding box: 45×21×52 Å

Mean predicted aligned error: 8.56 Å

Organism: Bacillus thuringiensis subsp. jegathesan (NCBI:txid56955)

Nearest PDB structures (foldseek):
  6txm-assembly1_E  TM=4.771E-01  e=4.322E+00  Thermotoga maritima MSB8
  8fih-assembly1_C  TM=3.784E-01  e=4.322E+00  synthetic construct